Protein AF-A0A9W3SZ70-F1 (afdb_monomer_lite)

Organism: NCBI:txid1423143

InterPro domains:
  IPR047194 CwlT-like, lysozyme domain [PF13702] (61-108)

Radius of gyration: 27.97 Å; chains: 1; bounding box: 32×50×84 Å

Sequence (114 aa):
MGAVTVIRVGGFLARNWKKVVAVILGFFGIIFFVIAGIGGQQSPSIPFSGDGKGGKANVSPEVRKWEPVVRQYAQEFGVADYVELMLAQMDAESGGRGLDPMQSSGATRFSISV

Secondary structure (DSSP, 8-state):
-HHHHHHHHHHHHHHHHHHHHHHHHHHHHHHHHHHHHHH--S----------S-------HHHHTTHHHHHHHHHHTT-GGGHHHHHHHHHHHTTT-SS-TT-GGGGGGG----

Structure (mmCIF, N/CA/C/O backbone):
data_AF-A0A9W3SZ70-F1
#
_entry.id   AF-A0A9W3SZ70-F1
#
loop_
_atom_site.group_PDB
_atom_site.id
_atom_site.type_symbol
_atom_site.label_atom_id
_atom_site.label_alt_id
_atom_site.label_comp_id
_atom_site.label_asym_id
_atom_site.label_entity_id
_atom_site.label_seq_id
_atom_site.pdbx_PDB_ins_code
_atom_site.Cartn_x
_atom_site.Cartn_y
_atom_site.Cartn_z
_atom_site.occupancy
_atom_site.B_iso_or_equiv
_atom_site.auth_seq_id
_atom_site.auth_comp_id
_atom_site.auth_asym_id
_atom_site.auth_atom_id
_atom_site.pdbx_PDB_model_num
ATOM 1 N N . MET A 1 1 ? -10.602 -2.929 52.602 1.00 59.09 1 MET A N 1
ATOM 2 C CA . MET A 1 1 ? -10.176 -1.648 51.983 1.00 59.09 1 MET A CA 1
ATOM 3 C C . MET A 1 1 ? -10.456 -1.552 50.473 1.00 59.09 1 MET A C 1
ATOM 5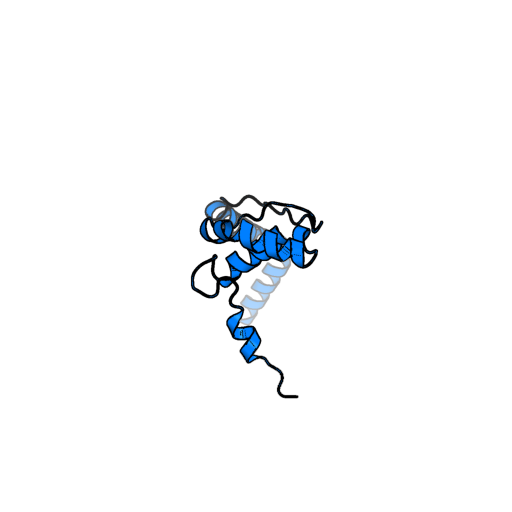 O O . MET A 1 1 ? -10.524 -0.437 49.981 1.00 59.09 1 MET A O 1
ATOM 9 N N . GLY A 1 2 ? -10.678 -2.652 49.731 1.00 59.59 2 GLY A N 1
ATOM 10 C CA . GLY A 1 2 ? -10.843 -2.605 48.262 1.00 59.59 2 GLY A CA 1
ATOM 11 C C . GLY A 1 2 ? -12.180 -2.062 47.723 1.00 59.59 2 GLY A C 1
ATOM 12 O O . GLY A 1 2 ? -12.183 -1.348 46.725 1.00 59.59 2 GLY A O 1
ATOM 13 N N . ALA A 1 3 ? -13.312 -2.330 48.387 1.00 62.91 3 ALA A N 1
ATOM 14 C CA . ALA A 1 3 ? -14.636 -1.959 47.862 1.00 62.91 3 ALA A CA 1
ATOM 15 C C . ALA A 1 3 ? -14.850 -0.435 47.749 1.00 62.91 3 ALA A C 1
ATOM 17 O O . ALA A 1 3 ? -15.402 0.052 46.765 1.00 62.91 3 ALA A O 1
ATOM 18 N N . VAL A 1 4 ? -14.350 0.338 48.719 1.00 63.53 4 VAL A N 1
ATOM 19 C CA . VAL A 1 4 ? -14.492 1.805 48.733 1.00 63.53 4 VAL A CA 1
ATOM 20 C C . VAL A 1 4 ? -13.682 2.454 47.603 1.00 63.53 4 VAL A C 1
ATOM 22 O O . VAL A 1 4 ? -14.125 3.440 47.018 1.00 63.53 4 VAL A O 1
ATOM 25 N N . THR A 1 5 ? -12.527 1.884 47.249 1.00 64.38 5 THR A N 1
ATOM 26 C CA . THR A 1 5 ? -11.686 2.377 46.149 1.00 64.38 5 THR A CA 1
ATOM 27 C C . THR A 1 5 ? -12.344 2.132 44.793 1.00 64.38 5 THR A C 1
ATOM 29 O O . THR A 1 5 ? -12.397 3.047 43.977 1.00 64.38 5 THR A O 1
ATOM 32 N N . VAL A 1 6 ? -12.927 0.949 44.572 1.00 63.50 6 VAL A N 1
ATOM 33 C CA . VAL A 1 6 ? -13.627 0.615 43.316 1.00 63.50 6 VAL A CA 1
ATOM 34 C C . VAL A 1 6 ? -14.851 1.513 43.098 1.00 63.50 6 VAL A C 1
ATOM 36 O O . VAL A 1 6 ? -15.031 2.048 42.006 1.00 63.50 6 VAL A O 1
ATOM 39 N N . ILE A 1 7 ? -15.644 1.765 44.146 1.00 64.94 7 ILE A N 1
ATOM 40 C CA . ILE A 1 7 ? -16.818 2.655 44.074 1.00 64.94 7 ILE A CA 1
ATOM 41 C C . ILE A 1 7 ? -16.395 4.103 43.777 1.00 64.94 7 ILE A C 1
ATOM 43 O O . ILE A 1 7 ? -17.020 4.785 42.962 1.00 64.94 7 ILE A O 1
ATOM 47 N N . ARG A 1 8 ? -15.300 4.574 44.390 1.00 65.81 8 ARG A N 1
ATOM 48 C CA . ARG A 1 8 ? -14.758 5.922 44.150 1.00 65.81 8 ARG A CA 1
ATOM 49 C C . ARG A 1 8 ? -14.199 6.088 42.736 1.00 65.81 8 ARG A C 1
ATOM 51 O O . ARG A 1 8 ? -14.426 7.130 42.126 1.00 65.81 8 ARG A O 1
ATOM 58 N N . VAL A 1 9 ? -13.523 5.072 42.199 1.00 68.56 9 VAL A N 1
ATOM 59 C CA . VAL A 1 9 ? -12.991 5.082 40.826 1.00 68.56 9 VAL A CA 1
ATOM 60 C C . VAL A 1 9 ? -14.124 5.020 39.797 1.00 68.56 9 VAL A C 1
ATOM 62 O O . VAL A 1 9 ? -14.144 5.833 38.875 1.00 68.56 9 VAL A O 1
ATOM 65 N N . GLY A 1 10 ? -15.113 4.139 39.987 1.00 68.50 10 GLY A N 1
ATOM 66 C CA . GLY A 1 10 ? -16.279 4.040 39.102 1.00 68.50 10 GLY A CA 1
ATOM 67 C C . GLY A 1 10 ? -17.100 5.333 39.058 1.00 68.50 10 GLY A C 1
ATOM 68 O O . GLY A 1 10 ? -17.435 5.823 37.979 1.00 68.50 10 GLY A O 1
ATOM 69 N N . GLY A 1 11 ? -17.342 5.955 40.218 1.00 72.81 11 GLY A N 1
ATOM 70 C CA . GLY A 1 11 ? -18.030 7.247 40.305 1.00 72.81 11 GLY A CA 1
ATOM 71 C C . GLY A 1 11 ? -17.236 8.409 39.694 1.00 72.81 11 GLY A C 1
ATOM 72 O O . GLY A 1 11 ? -17.819 9.304 39.082 1.00 72.81 11 GLY A O 1
ATOM 73 N N . PHE A 1 12 ? -15.904 8.397 39.802 1.00 69.06 12 PHE A N 1
ATOM 74 C CA . PHE A 1 12 ? -15.038 9.408 39.186 1.00 69.06 12 PHE A CA 1
ATOM 75 C C . PHE A 1 12 ? -15.023 9.309 37.656 1.00 69.06 12 PHE A C 1
ATOM 77 O O . PHE A 1 12 ? -15.086 10.338 36.974 1.00 69.06 12 PHE A O 1
ATOM 84 N N . LEU A 1 13 ? -14.987 8.083 37.127 1.00 72.50 13 LEU A N 1
ATOM 85 C CA . LEU A 1 13 ? -15.012 7.810 35.694 1.00 72.50 13 LEU A CA 1
ATOM 86 C C . LEU A 1 13 ? -16.362 8.201 35.081 1.00 72.50 13 LEU A C 1
ATOM 88 O O . LEU A 1 13 ? -16.391 8.916 34.084 1.00 72.50 13 LEU A O 1
ATOM 92 N N . ALA A 1 14 ? -17.474 7.838 35.730 1.00 75.06 14 ALA A N 1
ATOM 93 C CA . ALA A 1 14 ? -18.820 8.211 35.291 1.00 75.06 14 ALA A CA 1
ATOM 94 C C . ALA A 1 14 ? -19.067 9.729 35.361 1.00 75.06 14 ALA A C 1
ATOM 96 O O . ALA A 1 14 ? -19.728 10.295 34.496 1.00 75.06 14 ALA A O 1
ATOM 97 N N . ARG A 1 15 ? -18.500 10.422 36.357 1.00 83.06 15 ARG A N 1
ATOM 98 C CA . ARG A 1 15 ? -18.657 11.876 36.508 1.00 83.06 15 ARG A CA 1
ATOM 99 C C . ARG A 1 15 ? -17.830 12.675 35.500 1.00 83.06 15 ARG A C 1
ATOM 101 O O . ARG A 1 15 ? -18.285 13.715 35.032 1.00 83.06 15 ARG A O 1
ATOM 108 N N . ASN A 1 16 ? -16.635 12.200 35.143 1.00 82.38 16 ASN A N 1
ATOM 109 C CA . ASN A 1 16 ? -15.707 12.906 34.249 1.00 82.38 16 ASN A CA 1
ATOM 110 C C . ASN A 1 16 ? -15.571 12.263 32.858 1.00 82.38 16 ASN A C 1
ATOM 112 O O . ASN A 1 16 ? -14.650 12.611 32.119 1.00 82.38 16 ASN A O 1
ATOM 116 N N . TRP A 1 17 ? -16.482 11.363 32.478 1.00 83.81 17 TRP A N 1
ATOM 117 C CA . TRP A 1 17 ? -16.399 10.541 31.264 1.00 83.81 17 TRP A CA 1
ATOM 118 C C . TRP A 1 17 ? -16.100 11.336 29.984 1.00 83.81 17 TRP A C 1
ATOM 120 O O . TRP A 1 17 ? -15.249 10.932 29.202 1.00 83.81 17 TRP A O 1
ATOM 130 N N . LYS A 1 18 ? -16.701 12.521 29.805 1.00 87.94 18 LYS A N 1
ATOM 131 C CA . LYS A 1 18 ? -16.436 13.396 28.646 1.00 87.94 18 LYS A CA 1
ATOM 132 C C . LYS A 1 18 ? -14.972 13.836 28.556 1.00 87.94 18 LYS A C 1
ATOM 134 O O . LYS A 1 18 ? -14.410 13.884 27.469 1.00 87.94 18 LYS A O 1
ATOM 139 N N . LYS A 1 19 ? -14.344 14.137 29.697 1.00 88.44 19 LYS A N 1
ATOM 140 C CA . LYS A 1 19 ? -12.925 14.522 29.764 1.00 88.44 19 LYS A CA 1
ATOM 141 C C . LYS A 1 19 ? -12.024 13.322 29.493 1.00 88.44 19 LYS A C 1
ATOM 143 O O . LYS A 1 19 ? -11.031 13.461 28.795 1.00 88.44 19 LYS A O 1
ATOM 148 N N . VAL A 1 20 ? -12.398 12.148 30.000 1.00 87.06 20 VAL A N 1
ATOM 149 C CA . VAL A 1 20 ? -11.667 10.895 29.757 1.00 87.06 20 VAL A CA 1
ATOM 150 C C . VAL A 1 20 ? -11.697 10.539 28.271 1.00 87.06 20 VAL A C 1
ATOM 152 O O . VAL A 1 20 ? -10.651 10.277 27.690 1.00 87.06 20 VAL A O 1
ATOM 155 N N . VAL A 1 21 ? -12.865 10.628 27.629 1.00 88.25 21 VAL A N 1
ATOM 156 C CA . VAL A 1 21 ? -13.004 10.421 26.180 1.00 88.25 21 VAL A CA 1
ATOM 157 C C . VAL A 1 21 ? -12.195 11.455 25.391 1.00 88.25 21 VAL A C 1
ATOM 159 O O . VAL A 1 21 ? -11.494 11.077 24.460 1.00 88.25 21 VAL A O 1
ATOM 162 N N . ALA A 1 22 ? -12.217 12.735 25.782 1.00 89.75 22 ALA A N 1
ATOM 163 C CA . ALA A 1 22 ? -11.426 13.774 25.118 1.00 89.75 22 ALA A CA 1
ATOM 164 C C . ALA A 1 22 ? -9.909 13.528 25.216 1.00 89.75 22 ALA A C 1
ATOM 166 O O . ALA A 1 22 ? -9.194 13.716 24.235 1.00 89.75 22 ALA A O 1
ATOM 167 N N . VAL A 1 23 ? -9.417 13.063 26.369 1.00 90.81 23 VAL A N 1
ATOM 168 C CA . VAL A 1 23 ? -8.000 12.711 26.559 1.00 90.81 23 VAL A CA 1
ATOM 169 C C . VAL A 1 23 ? -7.617 11.495 25.718 1.00 90.81 23 VAL A C 1
ATOM 171 O O . VAL A 1 23 ? -6.574 11.511 25.072 1.00 90.81 23 VAL A O 1
ATOM 174 N N . ILE A 1 24 ? -8.470 10.469 25.676 1.00 89.25 24 ILE A N 1
ATOM 175 C CA . ILE A 1 24 ? -8.233 9.266 24.870 1.00 89.25 24 ILE A CA 1
ATOM 176 C C . ILE A 1 24 ? -8.211 9.616 23.375 1.00 89.25 24 ILE A C 1
ATOM 178 O O . ILE A 1 24 ? -7.263 9.259 22.680 1.00 89.25 24 ILE A O 1
ATOM 182 N N . LEU A 1 25 ? -9.201 10.365 22.883 1.00 89.94 25 LEU A N 1
ATOM 183 C CA . LEU A 1 25 ? -9.254 10.808 21.485 1.00 89.94 25 LEU A CA 1
ATOM 184 C C . LEU A 1 25 ? -8.064 11.699 21.114 1.00 89.94 25 LEU A C 1
ATOM 186 O O . LEU A 1 25 ? -7.482 11.519 20.049 1.00 89.94 25 LEU A O 1
ATOM 190 N N . GLY A 1 26 ? -7.668 12.620 21.997 1.00 87.62 26 GLY A N 1
ATOM 191 C CA . GLY A 1 26 ? -6.482 13.451 21.797 1.00 87.62 26 GLY A CA 1
ATOM 192 C C . GLY A 1 26 ? -5.199 12.624 21.717 1.00 87.62 26 GLY A C 1
ATOM 193 O O . GLY A 1 26 ? -4.382 12.842 20.828 1.00 87.62 26 GLY A O 1
ATOM 194 N N . PHE A 1 27 ? -5.045 11.626 22.589 1.00 89.31 27 PHE A N 1
ATOM 195 C CA . PHE A 1 27 ? -3.892 10.726 22.583 1.00 89.31 27 PHE A CA 1
ATOM 196 C C . PHE A 1 27 ? -3.808 9.899 21.292 1.00 89.31 27 PHE A C 1
ATOM 198 O O . PHE A 1 27 ? -2.755 9.855 20.657 1.00 89.31 27 PHE A O 1
ATOM 205 N N . PHE A 1 28 ? -4.927 9.318 20.845 1.00 88.25 28 PHE A N 1
ATOM 206 C CA . PHE A 1 28 ? -4.983 8.603 19.566 1.00 88.25 28 PHE A CA 1
ATOM 207 C C . PHE A 1 28 ? -4.753 9.527 18.363 1.00 88.25 28 PHE A C 1
ATOM 209 O O . PHE A 1 28 ? -4.064 9.134 17.423 1.00 88.25 28 PHE A O 1
ATOM 216 N N . GLY A 1 29 ? -5.260 10.762 18.400 1.00 87.19 29 GLY A N 1
ATOM 217 C CA . GLY A 1 29 ? -5.025 11.760 17.355 1.00 87.19 29 GLY A CA 1
ATOM 218 C C . GLY A 1 29 ? -3.553 12.161 17.230 1.00 87.19 29 GLY A C 1
ATOM 219 O O . GLY A 1 29 ? -3.038 12.270 16.119 1.00 87.19 29 GLY A O 1
ATOM 220 N N . ILE A 1 30 ? -2.847 12.310 18.354 1.00 87.44 30 ILE A N 1
ATOM 221 C CA . ILE A 1 30 ? -1.406 12.604 18.365 1.00 87.44 30 ILE A CA 1
ATOM 222 C C . ILE A 1 30 ? -0.612 11.418 17.812 1.00 87.44 30 ILE A C 1
ATOM 224 O O . ILE A 1 30 ? 0.268 11.614 16.979 1.00 87.44 30 ILE A O 1
ATOM 228 N N . ILE A 1 31 ? -0.942 10.187 18.215 1.00 86.94 31 ILE A N 1
ATOM 229 C CA . ILE A 1 31 ? -0.297 8.979 17.679 1.00 86.94 31 ILE A CA 1
ATOM 230 C C . ILE A 1 31 ? -0.503 8.880 16.165 1.00 86.94 31 ILE A C 1
ATOM 232 O O . ILE A 1 31 ? 0.456 8.640 15.434 1.00 86.94 31 ILE A O 1
ATOM 236 N N . PHE A 1 32 ? -1.726 9.120 15.684 1.00 83.50 32 PHE A N 1
ATOM 237 C CA . PHE A 1 32 ? -2.020 9.151 14.254 1.00 83.50 32 PHE A CA 1
ATOM 238 C C . PHE A 1 32 ? -1.183 10.209 13.528 1.00 83.50 32 PHE A C 1
ATOM 240 O O . PHE A 1 32 ? -0.596 9.913 12.493 1.00 83.50 32 PHE A O 1
ATOM 247 N N . PHE A 1 33 ? -1.065 11.413 14.091 1.00 82.19 33 PHE A N 1
ATOM 248 C CA . PHE A 1 33 ? -0.270 12.490 13.504 1.00 82.19 33 PHE A CA 1
ATOM 249 C C . PHE A 1 33 ? 1.233 12.179 13.479 1.00 82.19 33 PHE A C 1
ATOM 251 O O . PHE A 1 33 ? 1.911 12.538 12.525 1.00 82.19 33 PHE A O 1
ATOM 258 N N . VAL A 1 34 ? 1.764 11.474 14.481 1.00 84.81 34 VAL A N 1
ATOM 259 C CA . VAL A 1 34 ? 3.172 11.040 14.507 1.00 84.81 34 VAL A CA 1
ATOM 260 C C . VAL A 1 34 ? 3.430 9.946 13.470 1.00 84.81 34 VAL A C 1
ATOM 262 O O . VAL A 1 34 ? 4.410 10.024 12.734 1.00 84.81 34 VAL A O 1
ATOM 265 N N . ILE A 1 35 ? 2.537 8.960 13.354 1.00 80.12 35 ILE A N 1
ATOM 266 C CA . ILE A 1 35 ? 2.641 7.904 12.336 1.00 80.12 35 ILE A CA 1
ATOM 267 C C . ILE A 1 35 ? 2.509 8.504 10.930 1.00 80.12 35 ILE A C 1
ATOM 269 O O . ILE A 1 35 ? 3.321 8.208 10.057 1.00 80.12 35 ILE A O 1
ATOM 273 N N . ALA A 1 36 ? 1.537 9.392 10.718 1.00 74.88 36 ALA A N 1
ATOM 274 C CA . ALA A 1 36 ? 1.340 10.084 9.449 1.00 74.88 36 ALA A CA 1
ATOM 275 C C . ALA A 1 36 ? 2.468 11.082 9.143 1.00 74.88 36 ALA A C 1
ATOM 277 O O . ALA A 1 36 ? 2.819 11.255 7.988 1.00 74.88 36 ALA A O 1
ATOM 278 N N . GLY A 1 37 ? 3.062 11.726 10.148 1.00 71.56 37 GLY A N 1
ATOM 279 C CA . GLY A 1 37 ? 4.145 12.695 9.966 1.00 71.56 37 GLY A CA 1
ATOM 280 C C . GLY A 1 37 ? 5.507 12.051 9.702 1.00 71.56 37 GLY A C 1
ATOM 281 O O . GLY A 1 37 ? 6.310 12.611 8.964 1.00 71.56 37 GLY A O 1
ATOM 282 N N . ILE A 1 38 ? 5.761 10.865 10.263 1.00 66.75 38 ILE A N 1
ATOM 283 C CA . ILE A 1 38 ? 7.012 10.118 10.053 1.00 66.75 38 ILE A CA 1
ATOM 284 C C . ILE A 1 38 ? 6.896 9.169 8.843 1.00 66.75 38 ILE A C 1
ATOM 286 O O . ILE A 1 38 ? 7.890 8.928 8.164 1.00 66.75 38 ILE A O 1
ATOM 290 N N . GLY A 1 39 ? 5.694 8.674 8.520 1.00 60.53 39 GLY A N 1
ATOM 291 C CA . GLY A 1 39 ? 5.422 7.843 7.336 1.00 60.53 39 GLY A CA 1
ATOM 292 C C . GLY A 1 39 ? 4.913 8.603 6.098 1.00 60.53 39 GLY A C 1
ATOM 293 O O . GLY A 1 39 ? 4.815 8.025 5.020 1.00 60.53 39 GLY A O 1
ATOM 294 N N . GLY A 1 40 ? 4.581 9.891 6.221 1.00 58.62 40 GLY A N 1
ATOM 295 C CA . GLY A 1 40 ? 3.873 10.680 5.204 1.00 58.62 40 GLY A CA 1
ATOM 296 C C . GLY A 1 40 ? 4.769 11.451 4.244 1.00 58.62 40 GLY A C 1
ATOM 297 O O . GLY A 1 40 ? 4.629 12.660 4.090 1.00 58.62 40 GLY A O 1
ATOM 298 N N . GLN A 1 41 ? 5.645 10.742 3.540 1.00 57.81 41 GLN A N 1
ATOM 299 C CA . GLN A 1 41 ? 6.011 11.089 2.160 1.00 57.81 41 GLN A CA 1
ATOM 300 C C . GLN A 1 41 ? 5.309 10.105 1.216 1.00 57.81 41 GLN A C 1
ATOM 302 O O . GLN A 1 41 ? 5.907 9.532 0.316 1.00 57.81 41 GLN A O 1
ATOM 307 N N . GLN A 1 42 ? 4.023 9.858 1.446 1.00 59.81 42 GLN A N 1
ATOM 308 C CA . GLN A 1 42 ? 3.161 9.205 0.473 1.00 59.81 42 GLN A CA 1
ATOM 309 C C . GLN A 1 42 ? 1.892 10.036 0.398 1.00 59.81 42 GLN A C 1
ATOM 311 O O . GLN A 1 42 ? 1.037 9.999 1.282 1.00 59.81 42 GLN A O 1
ATOM 316 N N . SER A 1 43 ? 1.832 10.862 -0.644 1.00 59.34 43 SER A N 1
ATOM 317 C CA . SER A 1 43 ? 0.618 11.530 -1.086 1.00 59.34 43 SER A CA 1
ATOM 318 C C . SER A 1 43 ? -0.550 10.544 -1.028 1.00 59.34 43 SER A C 1
ATOM 320 O O . SER A 1 43 ? -0.372 9.392 -1.435 1.00 59.34 43 SER A O 1
ATOM 322 N N . PRO A 1 44 ? -1.753 10.956 -0.602 1.00 56.53 44 PRO A N 1
ATOM 323 C CA . PRO A 1 44 ? -2.943 10.157 -0.828 1.00 56.53 44 PRO A CA 1
ATOM 324 C C . PRO A 1 44 ? -3.275 10.240 -2.325 1.00 56.53 44 PRO A C 1
ATOM 326 O O . PRO A 1 44 ? -4.218 10.907 -2.739 1.00 56.53 44 PRO A O 1
ATOM 329 N N . SER A 1 45 ? -2.464 9.606 -3.173 1.00 54.09 45 SER A N 1
ATOM 330 C CA . SER A 1 45 ? -2.856 9.305 -4.537 1.00 54.09 45 SER A CA 1
ATOM 331 C C . SER A 1 45 ? -3.787 8.104 -4.447 1.00 54.09 45 SER A C 1
ATOM 333 O O . SER A 1 45 ? -3.351 6.957 -4.521 1.00 54.09 45 SER A O 1
ATOM 335 N N . ILE A 1 46 ? -5.079 8.379 -4.292 1.00 57.47 46 ILE A N 1
ATOM 336 C CA . ILE A 1 46 ? -6.123 7.443 -4.699 1.00 57.47 46 ILE A CA 1
ATOM 337 C C . ILE A 1 46 ? -6.561 7.852 -6.110 1.00 57.47 46 ILE A C 1
ATOM 339 O O . ILE A 1 46 ? -7.510 8.620 -6.242 1.00 57.47 46 ILE A O 1
ATOM 343 N N . PRO A 1 47 ? -5.920 7.366 -7.186 1.00 51.69 47 PRO A N 1
ATOM 344 C CA . PRO A 1 47 ? -6.557 7.303 -8.481 1.00 51.69 47 PRO A CA 1
ATOM 345 C C . PRO A 1 47 ? -7.034 5.863 -8.683 1.00 51.69 47 PRO A C 1
ATOM 347 O O . PRO A 1 47 ? -6.516 5.140 -9.526 1.00 51.69 47 PRO A O 1
ATOM 350 N N . PHE A 1 48 ? -8.028 5.425 -7.906 1.00 51.38 48 PHE A N 1
ATOM 351 C CA . PHE A 1 48 ? -8.884 4.339 -8.379 1.00 51.38 48 PHE A CA 1
ATOM 352 C C . PHE A 1 48 ? -9.985 4.972 -9.232 1.00 51.38 48 PHE A C 1
ATOM 354 O O . PHE A 1 48 ? -11.135 5.097 -8.820 1.00 51.38 48 PHE A O 1
ATOM 361 N N . SER A 1 49 ? -9.600 5.446 -10.418 1.00 49.41 49 SER A N 1
ATOM 362 C CA . SER A 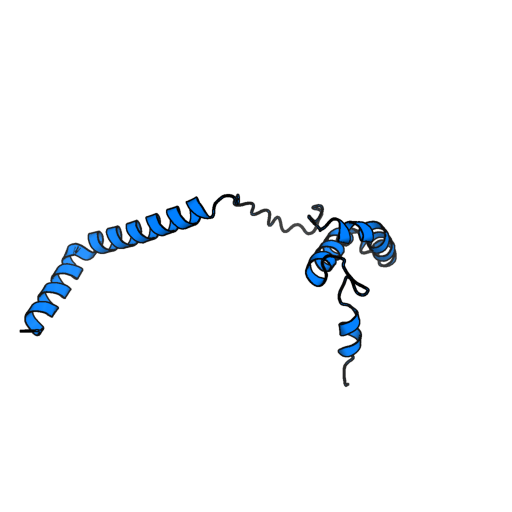1 49 ? -10.558 5.676 -11.493 1.00 49.41 49 SER A CA 1
ATOM 363 C C . SER A 1 49 ? -10.785 4.323 -12.149 1.00 49.41 49 SER A C 1
ATOM 365 O O . SER A 1 49 ? -10.003 3.882 -12.985 1.00 49.41 49 SER A O 1
ATOM 367 N N . GLY A 1 50 ? -11.827 3.636 -11.686 1.00 52.25 50 GLY A N 1
ATOM 368 C CA . GLY A 1 50 ? -12.312 2.365 -12.217 1.00 52.25 50 GLY A CA 1
ATOM 369 C C . GLY A 1 50 ? -12.987 2.504 -13.580 1.00 52.25 50 GLY A C 1
ATOM 370 O O . GLY A 1 50 ? -14.067 1.962 -13.774 1.00 52.25 50 GLY A O 1
ATOM 371 N N . ASP A 1 51 ? -12.347 3.195 -14.517 1.00 47.53 51 ASP A N 1
ATO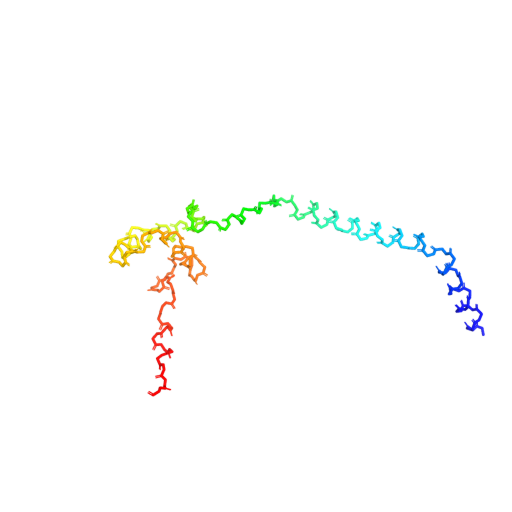M 372 C CA . ASP A 1 51 ? -12.617 3.025 -15.935 1.00 47.53 51 ASP A CA 1
ATOM 373 C C . ASP A 1 51 ? -11.462 2.177 -16.448 1.00 47.53 51 ASP A C 1
ATOM 375 O O . ASP A 1 51 ? -10.323 2.635 -16.476 1.00 47.53 51 ASP A O 1
ATOM 379 N N . GLY A 1 52 ? -11.718 0.920 -16.815 1.00 53.78 52 GLY A N 1
ATOM 380 C CA . GLY A 1 52 ? -10.729 -0.021 -17.365 1.00 53.78 52 GLY A CA 1
ATOM 381 C C . GLY A 1 52 ? -10.136 0.404 -18.719 1.00 53.78 52 GLY A C 1
ATOM 382 O O . GLY A 1 52 ? -9.858 -0.441 -19.563 1.00 53.78 52 GLY A O 1
ATOM 383 N N . LYS A 1 53 ? -9.987 1.710 -18.950 1.00 52.88 53 LYS A N 1
ATOM 384 C CA . LYS A 1 53 ? -9.433 2.363 -20.123 1.00 52.88 53 LYS A CA 1
ATOM 385 C C . LYS A 1 53 ? -8.318 3.319 -19.698 1.00 52.88 53 LYS A C 1
ATOM 387 O O . LYS A 1 53 ? -8.545 4.491 -19.430 1.00 52.88 53 LYS A O 1
ATOM 392 N N . GLY A 1 54 ? -7.093 2.799 -19.733 1.00 53.66 54 GLY A N 1
ATOM 393 C CA . GLY A 1 54 ? -5.936 3.572 -20.182 1.00 53.66 54 GLY A CA 1
ATOM 394 C C . GLY A 1 54 ? -5.277 4.501 -19.165 1.00 53.66 54 GLY A C 1
ATOM 395 O O . GLY A 1 54 ? -5.326 5.719 -19.301 1.00 53.66 54 GLY A O 1
ATOM 396 N N . GLY A 1 55 ? -4.517 3.914 -18.245 1.00 57.81 55 GLY A N 1
ATOM 397 C CA . GLY A 1 55 ? -3.297 4.529 -17.723 1.00 57.81 55 GLY A CA 1
ATOM 398 C C . GLY A 1 55 ? -2.101 3.663 -18.117 1.00 57.81 55 GLY A C 1
ATOM 399 O O . GLY A 1 55 ? -2.225 2.439 -18.115 1.00 57.81 55 GLY A O 1
ATOM 400 N N . LYS A 1 56 ? -0.952 4.265 -18.462 1.00 59.69 56 LYS A N 1
ATOM 401 C CA . LYS A 1 56 ? 0.301 3.499 -18.586 1.00 59.69 56 LYS A CA 1
ATOM 402 C C . LYS A 1 56 ? 0.589 2.860 -17.233 1.00 59.69 56 LYS A C 1
ATOM 404 O O . LYS A 1 56 ? 0.744 3.582 -16.246 1.00 59.69 56 LYS A O 1
ATOM 409 N N . ALA A 1 57 ? 0.670 1.537 -17.189 1.00 63.53 57 ALA A N 1
ATOM 410 C CA . ALA A 1 57 ? 1.049 0.837 -15.981 1.00 63.53 57 ALA A CA 1
ATOM 411 C C . ALA A 1 57 ? 2.483 1.249 -15.606 1.00 63.53 57 ALA A C 1
ATOM 413 O O . ALA A 1 57 ? 3.401 1.260 -16.439 1.00 63.53 57 ALA A O 1
ATOM 414 N N . ASN A 1 58 ? 2.681 1.645 -14.347 1.00 69.94 58 ASN A N 1
ATOM 415 C CA . ASN A 1 58 ? 4.005 1.949 -13.814 1.00 69.94 58 ASN A CA 1
ATOM 416 C C . ASN A 1 58 ? 4.745 0.638 -13.514 1.00 69.94 58 ASN A C 1
ATOM 418 O O . ASN A 1 58 ? 4.827 0.226 -12.363 1.00 69.94 58 ASN A O 1
ATOM 422 N N . VAL A 1 59 ? 5.214 -0.028 -14.570 1.00 72.25 59 VAL A N 1
ATOM 423 C CA . VAL A 1 59 ? 5.920 -1.316 -14.507 1.00 72.25 59 VAL A CA 1
ATOM 424 C C . VAL A 1 59 ? 7.435 -1.139 -14.541 1.00 72.25 59 VAL A C 1
ATOM 426 O O . VAL A 1 59 ? 7.944 -0.182 -15.140 1.00 72.25 59 VAL A O 1
ATOM 429 N N . SER A 1 60 ? 8.163 -2.085 -13.939 1.00 74.88 60 SER A N 1
ATOM 430 C CA . SER A 1 60 ? 9.629 -2.145 -13.978 1.00 74.88 60 SER A CA 1
ATOM 431 C C . SER A 1 60 ? 10.189 -2.036 -15.414 1.00 74.88 60 SER A C 1
ATOM 433 O O . SER A 1 60 ? 9.595 -2.570 -16.360 1.00 74.88 60 SER A O 1
ATOM 435 N N . PRO A 1 61 ? 11.369 -1.408 -15.620 1.00 75.38 61 PRO A N 1
ATOM 436 C CA . PRO A 1 61 ? 12.028 -1.343 -16.930 1.00 75.38 61 PRO A CA 1
ATOM 437 C C . PRO A 1 61 ? 12.259 -2.714 -17.576 1.00 75.38 61 PRO A C 1
ATOM 439 O O . PRO A 1 61 ? 12.386 -2.812 -18.794 1.00 75.38 61 PRO A O 1
ATOM 442 N N . GLU A 1 62 ? 12.340 -3.767 -16.766 1.00 77.00 62 GLU A N 1
ATOM 443 C CA . GLU A 1 62 ? 12.548 -5.140 -17.218 1.00 77.00 62 GLU A CA 1
ATOM 444 C C . GLU A 1 62 ? 11.284 -5.729 -17.855 1.00 77.00 62 GLU A C 1
ATOM 446 O O . GLU A 1 62 ? 11.368 -6.318 -18.930 1.00 77.00 62 GLU A O 1
ATOM 451 N N . VAL A 1 63 ? 10.111 -5.455 -17.282 1.00 78.94 63 VAL A N 1
ATOM 452 C CA . VAL A 1 63 ? 8.803 -5.817 -17.852 1.00 78.94 63 VAL A CA 1
ATOM 453 C C . VAL A 1 63 ? 8.513 -5.033 -19.122 1.00 78.94 63 VAL A C 1
ATOM 455 O O . VAL A 1 63 ? 8.010 -5.584 -20.097 1.00 78.94 63 VAL A O 1
ATOM 458 N N . ARG A 1 64 ? 8.883 -3.748 -19.162 1.00 82.50 64 ARG A N 1
ATOM 459 C CA . ARG A 1 64 ? 8.635 -2.899 -20.336 1.00 82.50 64 ARG A CA 1
ATOM 460 C C . ARG A 1 64 ? 9.330 -3.410 -21.607 1.00 82.50 64 ARG A C 1
ATOM 462 O O . ARG A 1 64 ? 8.850 -3.149 -22.704 1.00 82.50 64 ARG A O 1
ATOM 469 N N . LYS A 1 65 ? 10.408 -4.197 -21.489 1.00 84.81 65 LYS A N 1
ATOM 470 C CA . LYS A 1 65 ? 11.055 -4.863 -22.640 1.00 84.81 65 LYS A CA 1
ATOM 471 C C . LYS A 1 65 ? 10.145 -5.887 -23.327 1.00 84.81 65 LYS A C 1
ATOM 473 O O . LYS A 1 65 ? 10.331 -6.151 -24.511 1.00 84.81 65 LYS A O 1
ATOM 478 N N . TRP A 1 66 ? 9.164 -6.431 -22.607 1.00 80.75 66 TRP A N 1
ATOM 479 C CA . TRP A 1 66 ? 8.199 -7.403 -23.115 1.00 80.75 66 TRP A CA 1
ATOM 480 C C . TRP A 1 66 ? 6.964 -6.757 -23.756 1.00 80.75 66 TRP A C 1
ATOM 482 O O . TRP A 1 66 ? 6.223 -7.445 -24.452 1.00 80.75 66 TRP A O 1
ATOM 492 N N . GLU A 1 67 ? 6.773 -5.440 -23.611 1.00 83.75 67 GLU A N 1
ATOM 493 C CA . GLU A 1 67 ? 5.681 -4.679 -24.240 1.00 83.75 67 GLU A CA 1
ATOM 494 C C . GLU A 1 67 ? 5.477 -4.977 -25.741 1.00 83.75 67 GLU A C 1
ATOM 496 O O . GLU A 1 67 ? 4.332 -5.233 -26.120 1.00 83.75 67 GLU A O 1
ATOM 501 N N . PRO A 1 68 ? 6.509 -4.993 -26.614 1.00 85.38 68 PRO A N 1
ATOM 502 C CA . PRO A 1 68 ? 6.303 -5.291 -28.034 1.00 85.38 68 PRO A CA 1
ATOM 503 C C . PRO A 1 68 ? 5.776 -6.713 -28.275 1.00 85.38 68 PRO A C 1
ATOM 505 O O . PRO A 1 68 ? 4.906 -6.902 -29.121 1.00 85.38 68 PRO A O 1
ATOM 508 N N . VAL A 1 69 ? 6.254 -7.694 -27.504 1.00 86.12 69 VAL A N 1
ATOM 509 C CA . VAL A 1 69 ? 5.848 -9.103 -27.623 1.00 86.12 69 VAL A CA 1
ATOM 510 C C . VAL A 1 69 ? 4.416 -9.285 -27.124 1.00 86.12 69 VAL A C 1
ATOM 512 O O . VAL A 1 69 ? 3.581 -9.860 -27.817 1.00 86.12 69 VAL A O 1
ATOM 515 N N . VAL A 1 70 ? 4.103 -8.733 -25.949 1.00 85.19 70 VAL A N 1
ATOM 516 C CA . VAL A 1 70 ? 2.759 -8.787 -25.358 1.00 85.19 70 VAL A CA 1
ATOM 517 C C . VAL A 1 70 ? 1.747 -8.084 -26.257 1.00 85.19 70 VAL A C 1
ATOM 519 O O . VAL A 1 70 ? 0.661 -8.609 -26.470 1.00 85.19 70 VAL A O 1
ATOM 522 N N . ARG A 1 71 ? 2.096 -6.933 -26.847 1.00 85.81 71 ARG A N 1
ATOM 523 C CA . ARG A 1 71 ? 1.207 -6.212 -27.768 1.00 85.81 71 ARG A CA 1
ATOM 524 C C . ARG A 1 71 ? 0.939 -6.996 -29.051 1.00 85.81 71 ARG A C 1
ATOM 526 O O . ARG A 1 71 ? -0.197 -6.983 -29.514 1.00 85.81 71 ARG A O 1
ATOM 533 N N . GLN A 1 72 ? 1.940 -7.681 -29.601 1.00 87.00 72 GLN A N 1
ATOM 534 C CA . GLN A 1 72 ? 1.766 -8.522 -30.786 1.00 87.00 72 GLN A CA 1
ATOM 535 C C . GLN A 1 72 ? 0.756 -9.649 -30.523 1.00 87.00 72 GLN A C 1
ATOM 537 O O . GLN A 1 72 ? -0.219 -9.774 -31.260 1.00 87.00 72 GLN A O 1
ATOM 542 N N . TYR A 1 73 ? 0.931 -10.407 -29.437 1.00 83.88 73 TYR A N 1
ATOM 543 C CA . TYR A 1 73 ? -0.017 -11.465 -29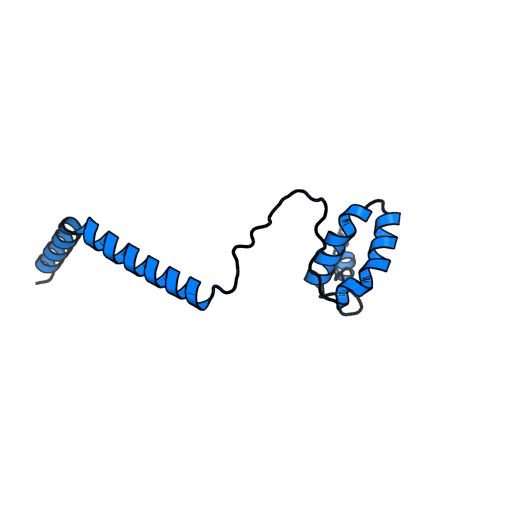.074 1.00 83.88 73 TYR A CA 1
ATOM 544 C C . TYR A 1 73 ? -1.383 -10.899 -28.675 1.00 83.88 73 TYR A C 1
ATOM 546 O O . TYR A 1 73 ? -2.419 -11.422 -29.071 1.00 83.88 73 TYR A O 1
ATOM 554 N N . ALA A 1 74 ? -1.426 -9.782 -27.951 1.00 84.62 74 ALA A N 1
ATOM 555 C CA . ALA A 1 74 ? -2.689 -9.165 -27.570 1.00 84.62 74 ALA A CA 1
ATOM 556 C C . ALA A 1 74 ? -3.500 -8.687 -28.785 1.00 84.62 74 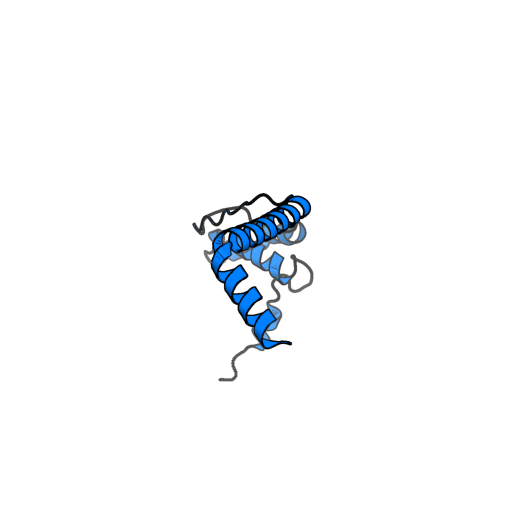ALA A C 1
ATOM 558 O O . ALA A 1 74 ? -4.725 -8.746 -28.758 1.00 84.62 74 ALA A O 1
ATOM 559 N N . GLN A 1 75 ? -2.846 -8.245 -29.862 1.00 85.25 75 GLN A N 1
ATOM 560 C CA . GLN A 1 75 ? -3.517 -7.919 -31.123 1.00 85.25 75 GLN A CA 1
ATOM 561 C C . GLN A 1 75 ? -4.071 -9.164 -31.819 1.00 85.25 75 GLN A C 1
ATOM 563 O O . GLN A 1 75 ? -5.199 -9.124 -32.303 1.00 85.25 75 GLN A O 1
ATOM 568 N N . GLU A 1 76 ? -3.321 -10.266 -31.821 1.00 85.19 76 GLU A N 1
ATOM 569 C CA . GLU A 1 76 ? -3.761 -11.548 -32.386 1.00 85.19 76 GLU A CA 1
ATOM 570 C C . GLU A 1 76 ? -5.022 -12.086 -31.691 1.00 85.19 76 GLU A C 1
ATOM 572 O O . GLU A 1 76 ? -5.950 -12.549 -32.350 1.00 85.19 76 GLU A O 1
ATOM 577 N N . PHE A 1 77 ? -5.102 -11.936 -30.367 1.00 83.31 77 PHE A N 1
ATOM 578 C CA . PHE A 1 77 ? -6.262 -12.345 -29.568 1.00 83.31 77 PHE A CA 1
ATOM 579 C C . PHE A 1 77 ? -7.334 -11.249 -29.409 1.00 83.31 77 PHE A C 1
ATOM 581 O O . PHE A 1 77 ? -8.304 -11.444 -28.680 1.00 83.31 77 PHE A O 1
ATOM 588 N N . GLY A 1 78 ? -7.185 -10.092 -30.067 1.00 84.69 78 GLY A N 1
ATOM 589 C CA . GLY A 1 78 ? -8.160 -8.993 -30.008 1.00 84.69 78 GLY A CA 1
ATOM 590 C C . GLY A 1 78 ? -8.281 -8.299 -28.641 1.00 84.69 78 GLY A C 1
ATOM 591 O O . GLY A 1 78 ? -9.268 -7.622 -28.373 1.00 84.69 78 GLY A O 1
ATOM 592 N N . VAL A 1 79 ? -7.278 -8.447 -27.775 1.00 84.06 79 VAL A N 1
ATOM 593 C CA . VAL A 1 79 ? -7.210 -7.939 -26.391 1.00 84.06 79 VAL A CA 1
ATOM 594 C C . VAL A 1 79 ? -6.147 -6.842 -26.225 1.00 84.06 79 VAL A C 1
ATOM 596 O O . VAL A 1 79 ? -5.589 -6.654 -25.145 1.00 84.06 79 VAL A O 1
ATOM 599 N N . ALA A 1 80 ? -5.859 -6.090 -27.291 1.00 80.75 80 ALA A N 1
ATOM 600 C CA . ALA A 1 80 ? -4.837 -5.037 -27.310 1.00 80.75 80 ALA A CA 1
ATOM 601 C C . ALA A 1 80 ? -5.063 -3.925 -26.261 1.00 80.75 80 ALA A C 1
ATOM 603 O O . ALA A 1 80 ? -4.096 -3.339 -25.772 1.00 80.75 80 ALA A O 1
ATOM 604 N N . ASP A 1 81 ? -6.315 -3.681 -25.864 1.00 80.00 81 ASP A N 1
ATOM 605 C CA . ASP A 1 81 ? -6.677 -2.720 -24.811 1.00 80.00 81 ASP A CA 1
ATOM 606 C C . ASP A 1 81 ? -6.192 -3.154 -23.411 1.00 80.00 81 ASP A C 1
ATOM 608 O O . ASP A 1 81 ? -6.076 -2.330 -22.505 1.00 80.00 81 ASP A O 1
ATOM 612 N N . TYR A 1 82 ? -5.856 -4.436 -23.234 1.00 80.69 82 TYR A N 1
ATOM 613 C CA . TYR A 1 82 ? -5.446 -5.033 -21.961 1.00 80.69 82 TYR A CA 1
ATOM 614 C C . TYR A 1 82 ? -3.928 -5.214 -21.824 1.00 80.69 82 TYR A C 1
ATOM 616 O O . TYR A 1 82 ? -3.467 -5.783 -20.836 1.00 80.69 82 TYR A O 1
ATOM 624 N N . VAL A 1 83 ? -3.130 -4.711 -22.773 1.00 82.06 83 VAL A N 1
ATOM 625 C CA . VAL A 1 83 ? -1.658 -4.839 -22.751 1.00 82.06 83 VAL A CA 1
ATOM 626 C C . VAL A 1 83 ? -1.059 -4.273 -21.463 1.00 82.06 83 VAL A C 1
ATOM 628 O O . VAL A 1 83 ? -0.193 -4.899 -20.861 1.00 82.06 83 VAL A O 1
ATOM 631 N N . GLU A 1 84 ? -1.548 -3.125 -20.997 1.00 81.81 84 GLU A N 1
ATOM 632 C CA . GLU A 1 84 ? -1.065 -2.509 -19.755 1.00 81.81 84 GLU A CA 1
ATOM 633 C C . GLU A 1 84 ? -1.391 -3.371 -18.521 1.00 81.81 84 GLU A C 1
ATOM 635 O O . GLU A 1 84 ? -0.581 -3.455 -17.601 1.00 81.81 84 GLU A O 1
ATOM 640 N N . LEU A 1 85 ? -2.527 -4.082 -18.523 1.00 82.19 85 LEU A N 1
ATOM 641 C CA . LEU A 1 85 ? -2.876 -5.031 -17.459 1.00 82.19 85 LEU A CA 1
ATOM 642 C C . LEU A 1 85 ? -2.004 -6.291 -17.512 1.00 82.19 85 LEU A C 1
ATOM 644 O O . LEU A 1 85 ? -1.570 -6.773 -16.471 1.00 82.19 85 LEU A O 1
ATOM 648 N N . MET A 1 86 ? -1.699 -6.801 -18.707 1.00 82.12 86 MET A N 1
ATOM 649 C CA . MET A 1 86 ? -0.801 -7.951 -18.875 1.00 82.12 86 MET A CA 1
ATOM 650 C C . MET A 1 86 ? 0.625 -7.629 -18.420 1.00 82.12 86 MET A C 1
ATOM 652 O O . MET A 1 86 ? 1.268 -8.453 -17.774 1.00 82.12 86 MET A O 1
ATOM 656 N N . LEU A 1 87 ? 1.112 -6.420 -18.715 1.00 81.88 87 LEU A N 1
ATOM 657 C CA . LEU A 1 87 ? 2.408 -5.951 -18.228 1.00 81.88 87 LEU A CA 1
ATOM 658 C C . LEU A 1 87 ? 2.395 -5.762 -16.709 1.00 81.88 87 LEU A C 1
ATOM 660 O O . LEU A 1 87 ? 3.329 -6.192 -16.044 1.00 81.88 87 LEU A O 1
ATOM 664 N N . ALA A 1 88 ? 1.334 -5.187 -16.138 1.00 82.31 88 ALA A N 1
ATOM 665 C CA . ALA A 1 88 ? 1.200 -5.079 -14.686 1.00 82.31 88 ALA A CA 1
ATOM 666 C C . ALA A 1 88 ? 1.216 -6.456 -13.999 1.00 82.31 88 ALA A C 1
ATOM 668 O O . ALA A 1 88 ? 1.905 -6.629 -12.996 1.00 82.31 88 ALA A O 1
ATOM 669 N N . GLN A 1 89 ? 0.527 -7.451 -14.570 1.00 81.62 89 GLN A N 1
ATOM 670 C CA . GLN A 1 89 ? 0.560 -8.829 -14.077 1.00 81.62 89 GLN A CA 1
ATOM 671 C C . GLN A 1 89 ? 1.973 -9.417 -14.155 1.00 81.62 89 GLN A C 1
ATOM 673 O O . GLN A 1 89 ? 2.455 -10.006 -13.196 1.00 81.62 89 GLN A O 1
ATOM 678 N N . MET A 1 90 ? 2.667 -9.226 -15.277 1.00 82.06 90 MET A N 1
ATOM 679 C CA . MET A 1 90 ? 4.043 -9.696 -15.451 1.00 82.06 90 MET A CA 1
ATOM 680 C C . MET A 1 90 ? 5.010 -9.067 -14.429 1.00 82.06 90 MET A C 1
ATOM 682 O O . MET A 1 90 ? 5.944 -9.728 -13.968 1.00 82.06 90 MET A O 1
ATOM 686 N N . ASP A 1 91 ? 4.776 -7.807 -14.045 1.00 80.62 91 ASP A N 1
ATOM 687 C CA . ASP A 1 91 ? 5.534 -7.134 -12.986 1.00 80.62 91 ASP A CA 1
ATOM 688 C C . ASP A 1 91 ? 5.238 -7.715 -11.599 1.00 80.62 91 ASP A C 1
ATOM 690 O O . ASP A 1 91 ? 6.157 -7.908 -10.807 1.00 80.62 91 ASP A O 1
ATOM 694 N N . ALA A 1 92 ? 3.976 -8.056 -11.331 1.00 77.69 92 ALA A N 1
ATOM 695 C CA . ALA A 1 92 ? 3.557 -8.656 -10.069 1.00 77.69 92 ALA A CA 1
ATOM 696 C C . ALA A 1 92 ? 4.084 -10.091 -9.873 1.00 77.69 92 ALA A C 1
ATOM 698 O O . ALA A 1 92 ? 4.481 -10.436 -8.763 1.00 77.69 92 ALA A O 1
ATOM 699 N N . GLU A 1 93 ? 4.112 -10.911 -10.929 1.00 80.00 93 GLU A N 1
ATOM 700 C CA . GLU A 1 93 ? 4.515 -12.323 -10.831 1.00 80.00 93 GLU A CA 1
ATOM 701 C C . GLU A 1 93 ? 6.033 -12.501 -10.743 1.00 80.00 93 GLU A C 1
ATOM 703 O O . GLU A 1 93 ? 6.550 -13.215 -9.884 1.00 80.00 93 GLU A O 1
ATOM 708 N N . SER A 1 94 ? 6.774 -11.853 -11.644 1.00 77.88 94 SER A N 1
ATOM 709 C CA . SER A 1 94 ? 8.225 -12.055 -11.747 1.00 77.88 94 SER A CA 1
ATOM 710 C C . SER A 1 94 ? 9.028 -10.760 -11.802 1.00 77.88 94 SER A C 1
ATOM 712 O O . SER A 1 94 ? 10.263 -10.792 -11.798 1.00 77.88 94 SER A O 1
ATOM 714 N N . GLY A 1 95 ? 8.368 -9.606 -11.913 1.00 75.56 95 GLY A N 1
ATOM 715 C CA . GLY A 1 95 ? 9.051 -8.366 -12.271 1.00 75.56 95 GLY A CA 1
ATOM 716 C C . GLY A 1 95 ? 9.658 -8.407 -13.679 1.00 75.56 95 GLY A C 1
ATOM 717 O O . GLY A 1 95 ? 10.611 -7.674 -13.947 1.00 75.56 95 GLY A O 1
ATOM 718 N N . GLY A 1 96 ? 9.176 -9.296 -14.559 1.00 70.88 96 GLY A N 1
ATOM 719 C CA . GLY A 1 96 ? 9.712 -9.512 -15.908 1.00 70.88 96 GLY A CA 1
ATOM 720 C C . GLY A 1 96 ? 11.012 -10.324 -15.958 1.00 70.88 96 GLY A C 1
ATOM 721 O O . GLY A 1 96 ? 11.726 -10.257 -16.963 1.00 70.88 96 GLY A O 1
ATOM 722 N N . ARG A 1 97 ? 11.342 -11.058 -14.884 1.00 73.25 97 ARG A N 1
ATOM 723 C CA . ARG A 1 97 ? 12.610 -11.787 -14.712 1.00 73.25 97 ARG A CA 1
ATOM 724 C C . ARG A 1 97 ? 12.442 -13.294 -14.898 1.00 73.25 97 ARG A C 1
ATOM 726 O O . ARG A 1 97 ? 11.468 -13.888 -14.453 1.00 73.25 97 ARG A O 1
ATOM 733 N N . GLY A 1 98 ? 13.464 -13.930 -15.468 1.00 71.88 98 GLY A N 1
ATOM 734 C CA . GLY A 1 98 ? 13.528 -15.386 -15.628 1.00 71.88 98 GLY A CA 1
ATOM 735 C C . GLY A 1 98 ? 12.926 -15.904 -16.939 1.00 71.88 98 GLY A C 1
ATOM 736 O O . GLY A 1 98 ? 12.589 -15.135 -17.834 1.00 71.88 98 GLY A O 1
ATOM 737 N N . LEU A 1 99 ? 12.850 -17.233 -17.061 1.00 69.06 99 LEU A N 1
ATOM 738 C CA . LEU A 1 99 ? 12.335 -17.935 -18.250 1.00 69.06 99 LEU A CA 1
ATOM 739 C C . LEU A 1 99 ? 10.803 -18.038 -18.276 1.00 69.06 99 LEU A C 1
ATOM 741 O O . LEU A 1 99 ? 10.242 -18.409 -19.301 1.00 69.06 99 LEU A O 1
ATOM 745 N N . ASP A 1 100 ? 10.140 -17.696 -17.170 1.00 78.00 100 ASP A N 1
ATOM 746 C CA . ASP A 1 100 ? 8.682 -17.682 -17.056 1.00 78.00 100 ASP A CA 1
ATOM 747 C C . ASP A 1 100 ? 8.201 -16.343 -16.466 1.00 78.00 100 ASP A C 1
ATOM 749 O O . ASP A 1 100 ? 7.824 -16.280 -15.293 1.00 78.00 100 ASP A O 1
ATOM 753 N N . PRO A 1 101 ? 8.243 -15.246 -17.254 1.00 71.94 101 PRO A N 1
ATOM 754 C CA . PRO A 1 101 ? 7.933 -13.903 -16.763 1.00 71.94 101 PRO A CA 1
ATOM 755 C C . PRO A 1 101 ? 6.506 -13.731 -16.221 1.00 71.94 101 PRO A C 1
ATOM 757 O O . PRO A 1 101 ? 6.234 -12.793 -15.477 1.00 71.94 101 PRO A O 1
ATOM 760 N N . MET A 1 102 ? 5.585 -14.619 -16.589 1.00 76.81 102 MET A N 1
ATOM 761 C CA . MET A 1 102 ? 4.195 -14.607 -16.121 1.00 76.81 102 MET A CA 1
ATOM 762 C C . MET A 1 102 ? 3.868 -15.800 -15.214 1.00 76.81 102 MET A C 1
ATOM 764 O O . MET A 1 102 ? 2.696 -16.055 -14.961 1.00 76.81 102 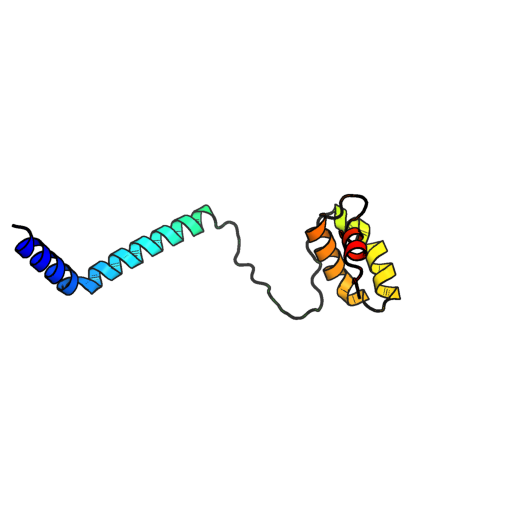MET A O 1
ATOM 768 N N . GLN A 1 103 ? 4.881 -16.555 -14.772 1.00 76.12 103 GLN A N 1
ATOM 769 C CA . GLN A 1 103 ? 4.728 -17.776 -13.974 1.00 76.12 103 GLN A CA 1
ATOM 770 C C . GLN A 1 103 ? 3.669 -18.771 -14.523 1.00 76.12 103 GLN A C 1
ATOM 772 O O . GLN A 1 103 ? 2.959 -19.459 -13.790 1.00 76.12 103 GLN A O 1
ATOM 777 N N . SER A 1 104 ? 3.557 -18.862 -15.847 1.00 69.88 104 SER A N 1
ATOM 778 C CA . SER A 1 104 ? 2.566 -19.660 -16.576 1.00 69.88 104 SER A CA 1
ATOM 779 C C . SER A 1 104 ? 2.821 -21.173 -16.540 1.00 69.88 104 SER A C 1
ATOM 781 O O . SER A 1 104 ? 1.909 -21.966 -16.776 1.00 69.88 104 SER A O 1
ATOM 783 N N . SER A 1 105 ? 4.036 -21.607 -16.195 1.00 63.94 105 SER A N 1
ATOM 784 C CA . SER A 1 105 ? 4.424 -23.025 -16.144 1.00 63.94 105 SER A CA 1
ATOM 785 C C . SER A 1 105 ? 3.675 -23.835 -15.076 1.00 63.94 105 SER A C 1
ATOM 787 O O . SER A 1 105 ? 3.538 -25.055 -15.205 1.00 63.94 105 SER A O 1
ATOM 789 N N . GLY A 1 106 ? 3.132 -23.173 -14.047 1.00 59.47 106 GLY A N 1
ATOM 790 C CA . GLY A 1 106 ? 2.277 -23.793 -13.030 1.00 59.47 106 GLY A CA 1
ATOM 791 C C . GLY A 1 106 ? 0.854 -24.097 -13.512 1.00 59.47 106 GLY A C 1
ATOM 792 O O . GLY A 1 106 ? 0.223 -25.018 -12.989 1.00 59.47 106 GLY A O 1
ATOM 793 N N . ALA A 1 107 ? 0.361 -23.392 -14.537 1.00 57.31 107 ALA A N 1
ATOM 794 C CA . ALA A 1 107 ? -0.992 -23.583 -15.063 1.00 57.31 107 ALA A CA 1
ATOM 795 C C . ALA A 1 107 ? -1.167 -24.970 -15.703 1.00 57.31 107 ALA A C 1
ATOM 797 O O . ALA A 1 107 ? -2.205 -25.608 -15.536 1.00 57.31 107 ALA A O 1
ATOM 798 N N . THR A 1 108 ? -0.120 -25.503 -16.339 1.00 53.88 108 THR A N 1
ATOM 799 C CA . THR A 1 108 ? -0.127 -26.861 -16.908 1.00 53.88 108 THR A CA 1
ATOM 800 C C . THR A 1 108 ? -0.182 -27.948 -15.825 1.00 53.88 108 THR A C 1
ATOM 802 O O . THR A 1 108 ? -0.648 -29.056 -16.082 1.00 53.88 108 THR A O 1
ATOM 805 N N . ARG A 1 109 ? 0.255 -27.650 -14.590 1.00 50.62 109 ARG A N 1
ATOM 806 C CA . ARG A 1 109 ? 0.253 -28.600 -13.460 1.00 50.62 109 ARG A CA 1
ATOM 807 C C . ARG A 1 109 ? -1.103 -28.696 -12.745 1.00 50.62 109 ARG A C 1
ATOM 809 O O . ARG A 1 109 ? -1.330 -29.672 -12.038 1.00 50.62 109 ARG A O 1
ATOM 816 N N . PHE A 1 110 ? -2.011 -27.746 -12.975 1.00 49.84 110 PHE A N 1
ATOM 817 C CA . PHE A 1 110 ? -3.425 -27.815 -12.576 1.00 49.84 110 PHE A CA 1
ATOM 818 C C . PHE A 1 110 ? -4.325 -28.285 -13.735 1.00 49.84 110 PHE A C 1
ATOM 820 O O . PHE A 1 110 ? -5.491 -27.905 -13.833 1.00 49.84 110 PHE A O 1
ATOM 827 N N . SER A 1 111 ? -3.801 -29.148 -14.616 1.00 48.38 111 SER A N 1
ATOM 828 C CA . SER A 1 111 ? -4.639 -29.952 -15.506 1.00 48.38 111 SER A CA 1
ATOM 829 C C . SER A 1 111 ? -5.428 -30.958 -14.660 1.00 48.38 111 SER A C 1
ATOM 831 O O . SER A 1 111 ? -4.935 -32.012 -14.275 1.00 48.38 111 SER A O 1
ATOM 833 N N . ILE A 1 112 ? -6.612 -30.502 -14.255 1.00 54.34 112 ILE A N 1
ATOM 834 C CA . ILE A 1 112 ? -7.863 -31.225 -14.030 1.00 54.34 112 ILE A CA 1
ATOM 835 C C . ILE A 1 112 ? -7.701 -32.752 -14.108 1.00 54.34 112 ILE A C 1
ATOM 837 O O . ILE A 1 112 ? -7.716 -33.344 -15.184 1.00 54.34 112 ILE A O 1
ATOM 841 N N . SER A 1 113 ? -7.622 -33.386 -12.938 1.00 50.31 113 SER A N 1
ATOM 842 C CA . SER A 1 113 ? -8.085 -34.761 -12.766 1.00 50.31 113 SER A CA 1
ATOM 843 C C . SER A 1 113 ? -9.615 -34.754 -12.862 1.00 50.31 113 SER A C 1
ATOM 845 O O . SER A 1 113 ? -10.298 -34.598 -11.849 1.00 50.31 113 SER A O 1
ATOM 847 N N . VAL A 1 114 ? -10.145 -34.859 -14.079 1.00 50.31 114 VAL A N 1
ATOM 848 C CA . VAL A 1 114 ? -11.510 -35.329 -14.363 1.00 50.31 114 VAL A CA 1
ATOM 849 C C . VAL A 1 114 ? -11.378 -36.502 -15.312 1.00 50.31 114 VAL A C 1
ATOM 851 O O . VAL A 1 114 ? -10.627 -36.360 -16.302 1.00 50.31 114 VAL A O 1
#

pLDDT: mean 72.85, std 12.64, range [47.53, 90.81]

Foldseek 3Di:
DPPVVVVVVVVVCVVCVVVVVVVVVVVVVVVVCVCCVVVPPDDPPPPPPPPLADDQAPAAPLLVVCLVVLCVVCVVVVNNRCSSVVSVQLCVPQSNDDPCSNVCVVVVVPPDPD